Protein AF-A0A7X1WQ63-F1 (afdb_monomer_lite)

Secondary structure (DSSP, 8-state):
-----PPPPPP-BTB--GGG-TTTT----PPPPS---EEEE-TT--EEEEE-TTS-EEEEEEE-TTS-EEEEE-HHHHHTT----B-STTEEEETTTTEEEE-

Foldseek 3Di:
DDDDDDFDAFDCPPHDDLVRGRVNVDDDDDDDQLFDWDFDADPQRFGAFIAGPVRHTQKGWDADPVWDIDMDGDPVCVVSVPDDQDIGPQWGQDPVVRDIDGD

Structure (mmCIF, N/CA/C/O backbone):
data_AF-A0A7X1WQ63-F1
#
_entry.id   AF-A0A7X1WQ63-F1
#
loop_
_atom_site.group_PDB
_atom_site.id
_atom_site.type_symbol
_atom_site.label_atom_id
_atom_site.label_alt_id
_atom_site.label_comp_id
_atom_site.label_asym_id
_atom_site.label_entity_id
_atom_site.label_seq_id
_atom_site.pdbx_PDB_ins_code
_atom_site.Cartn_x
_atom_site.Cartn_y
_atom_site.Cartn_z
_atom_site.occupancy
_atom_site.B_iso_or_equiv
_atom_site.auth_seq_id
_atom_site.auth_comp_id
_atom_site.auth_asym_id
_atom_site.auth_atom_id
_atom_site.pdbx_PDB_model_num
ATOM 1 N N . ASN A 1 1 ? -15.814 -1.233 -19.449 1.00 39.34 1 ASN A N 1
ATOM 2 C CA . ASN A 1 1 ? -15.362 -1.562 -20.815 1.00 39.34 1 ASN A CA 1
ATOM 3 C C . ASN A 1 1 ? -14.102 -0.758 -21.140 1.00 39.34 1 ASN A C 1
ATOM 5 O O . ASN A 1 1 ? -14.217 0.388 -21.553 1.00 39.34 1 ASN A O 1
ATOM 9 N N . ARG A 1 2 ? -12.899 -1.284 -20.858 1.00 54.06 2 ARG A N 1
ATOM 10 C CA . ARG A 1 2 ? -11.633 -0.677 -21.318 1.00 54.06 2 ARG A CA 1
ATOM 11 C C . ARG A 1 2 ? -11.226 -1.413 -22.589 1.00 54.06 2 ARG A C 1
ATOM 13 O O . ARG A 1 2 ? -11.026 -2.619 -22.538 1.00 54.06 2 ARG A O 1
ATOM 20 N N . ASN A 1 3 ? -11.158 -0.701 -23.707 1.00 55.78 3 ASN A N 1
ATOM 21 C CA . ASN A 1 3 ? -10.678 -1.259 -24.965 1.00 55.78 3 ASN A CA 1
ATOM 22 C C . ASN A 1 3 ? -9.141 -1.321 -24.898 1.00 55.78 3 ASN A C 1
ATOM 24 O O . ASN A 1 3 ? -8.500 -0.298 -24.654 1.00 55.78 3 ASN A O 1
ATOM 28 N N . LEU A 1 4 ? -8.566 -2.518 -25.005 1.00 66.62 4 LEU A N 1
ATOM 29 C CA . LEU A 1 4 ? -7.118 -2.729 -25.041 1.00 66.62 4 LEU A CA 1
ATOM 30 C C . LEU A 1 4 ? -6.656 -2.568 -26.492 1.00 66.62 4 LEU A C 1
ATOM 32 O O . LEU A 1 4 ? -6.874 -3.452 -27.314 1.00 66.62 4 LEU A O 1
ATOM 36 N N . SER A 1 5 ? -6.031 -1.435 -26.813 1.00 72.38 5 SER A N 1
ATOM 37 C CA . SER A 1 5 ? -5.384 -1.230 -28.111 1.00 72.38 5 SER A CA 1
ATOM 38 C C . SER A 1 5 ? -4.006 -1.887 -28.095 1.00 72.38 5 SER A C 1
ATOM 40 O O . SER A 1 5 ? -3.096 -1.396 -27.423 1.00 72.38 5 SER A O 1
ATOM 42 N N . LEU A 1 6 ? -3.857 -2.997 -28.812 1.00 76.31 6 LEU A N 1
ATOM 43 C CA . LEU A 1 6 ? -2.568 -3.664 -28.969 1.00 76.31 6 LEU A CA 1
ATOM 44 C C . LEU A 1 6 ? -1.694 -2.907 -29.974 1.00 76.31 6 LEU A C 1
ATOM 46 O O . LEU A 1 6 ? -2.182 -2.398 -30.985 1.00 76.31 6 LEU A O 1
ATOM 50 N N . VAL A 1 7 ? -0.397 -2.831 -29.678 1.00 81.00 7 VAL A N 1
ATOM 51 C CA . VAL A 1 7 ? 0.612 -2.334 -30.619 1.00 81.00 7 VAL A CA 1
ATOM 52 C C . VAL A 1 7 ? 0.770 -3.363 -31.746 1.00 81.00 7 VAL A C 1
ATOM 54 O O . VAL A 1 7 ? 0.612 -4.562 -31.522 1.00 81.00 7 VAL A O 1
ATOM 57 N N . ARG A 1 8 ? 1.035 -2.897 -32.971 1.00 81.69 8 ARG A N 1
ATOM 58 C CA . ARG A 1 8 ? 1.214 -3.764 -34.144 1.00 81.69 8 ARG A CA 1
ATOM 59 C C . ARG A 1 8 ? 2.435 -4.676 -33.973 1.00 81.69 8 ARG A C 1
ATOM 61 O O . ARG A 1 8 ? 3.459 -4.236 -33.460 1.00 81.69 8 ARG A O 1
ATOM 68 N N . GLU A 1 9 ? 2.335 -5.906 -34.466 1.00 85.00 9 GLU A N 1
ATOM 69 C CA . GLU A 1 9 ? 3.456 -6.851 -34.516 1.00 85.00 9 GLU A CA 1
ATOM 70 C C . GLU A 1 9 ? 4.595 -6.367 -35.440 1.00 85.00 9 GLU A C 1
ATOM 72 O O . GLU A 1 9 ? 4.335 -5.664 -36.429 1.00 85.00 9 GLU A O 1
ATOM 77 N N . PRO A 1 10 ? 5.858 -6.731 -35.142 1.00 85.88 10 PRO A N 1
ATOM 78 C CA . PRO A 1 10 ? 7.000 -6.385 -35.980 1.00 85.88 10 PRO A CA 1
ATOM 79 C C . PRO A 1 10 ? 6.960 -7.105 -37.337 1.00 85.88 10 PRO A C 1
ATOM 81 O O . PRO A 1 10 ? 6.423 -8.202 -37.484 1.00 85.88 10 PRO A O 1
ATOM 84 N N . SER A 1 11 ? 7.555 -6.490 -38.362 1.00 84.19 11 SER A N 1
ATOM 85 C CA . SER A 1 11 ? 7.689 -7.110 -39.686 1.00 84.19 11 SER A CA 1
ATOM 86 C C . SER A 1 11 ? 8.837 -8.121 -39.718 1.00 84.19 11 SER A C 1
ATOM 88 O O . SER A 1 11 ? 9.938 -7.796 -39.272 1.00 84.19 11 SER A O 1
ATOM 90 N N . HIS A 1 12 ? 8.624 -9.277 -40.352 1.00 82.38 12 HIS A N 1
ATOM 91 C CA . HIS A 1 12 ? 9.643 -10.328 -40.502 1.00 82.38 12 HIS A CA 1
ATOM 92 C C . HIS A 1 12 ? 10.131 -10.545 -41.945 1.00 82.38 12 HIS A C 1
ATOM 94 O O . HIS A 1 12 ? 10.973 -11.408 -42.177 1.00 82.38 12 HIS A O 1
ATOM 100 N N . GLU A 1 13 ? 9.646 -9.761 -42.912 1.00 81.00 13 GLU A N 1
ATOM 101 C CA . GLU A 1 13 ? 9.894 -9.980 -44.348 1.00 81.00 13 GLU A CA 1
ATOM 102 C C . GLU A 1 13 ? 11.377 -9.914 -44.754 1.00 81.00 13 GLU A C 1
ATOM 104 O O . GLU A 1 13 ? 11.768 -10.581 -45.704 1.00 81.00 13 GLU A O 1
ATOM 109 N N . ASN A 1 14 ? 12.216 -9.173 -44.019 1.00 83.56 14 ASN A N 1
ATOM 110 C CA . ASN A 1 14 ? 13.657 -9.038 -44.283 1.00 83.56 14 ASN A CA 1
ATOM 111 C C . ASN A 1 14 ? 14.517 -9.342 -43.042 1.00 83.56 14 ASN A C 1
ATOM 113 O O . ASN A 1 14 ? 15.586 -8.765 -42.861 1.00 83.56 14 ASN A O 1
ATOM 117 N N . GLY A 1 15 ? 14.038 -10.236 -42.173 1.00 83.81 15 GLY A N 1
ATOM 118 C CA . GLY A 1 15 ? 14.645 -10.481 -40.866 1.00 83.81 15 GLY A CA 1
ATOM 119 C C . GLY A 1 15 ? 14.208 -9.462 -39.809 1.00 83.81 15 GLY A C 1
ATOM 120 O O . GLY A 1 15 ? 13.661 -8.399 -40.111 1.00 83.81 15 GLY A O 1
ATOM 121 N N . TYR A 1 16 ? 14.398 -9.824 -38.540 1.00 86.69 16 TYR A N 1
ATOM 122 C CA . TYR A 1 16 ? 14.031 -8.973 -37.411 1.00 86.69 16 TYR A CA 1
ATOM 123 C C . TYR A 1 16 ? 15.021 -7.812 -37.258 1.00 86.69 16 TYR A C 1
ATOM 125 O O . TYR A 1 16 ? 16.231 -8.022 -37.190 1.00 86.69 16 TYR A O 1
ATOM 133 N N . HIS A 1 17 ? 14.490 -6.596 -37.131 1.00 87.69 17 HIS A N 1
ATOM 134 C CA . HIS A 1 17 ? 15.255 -5.393 -36.821 1.00 87.69 17 HIS A CA 1
ATOM 135 C C . HIS A 1 17 ? 14.606 -4.664 -35.644 1.00 87.69 17 HIS A C 1
ATOM 137 O O . HIS A 1 17 ? 13.500 -4.143 -35.779 1.00 87.69 17 HIS A O 1
ATOM 143 N N . ILE A 1 18 ? 15.312 -4.597 -34.511 1.00 87.88 18 ILE A N 1
ATOM 144 C CA . ILE A 1 18 ? 14.832 -3.952 -33.276 1.00 87.88 18 ILE A CA 1
ATOM 145 C C . ILE A 1 18 ? 14.460 -2.480 -33.495 1.00 87.88 18 ILE A C 1
ATOM 147 O O . ILE A 1 18 ? 13.440 -2.016 -32.997 1.00 87.88 18 ILE A O 1
ATOM 151 N N . ASP A 1 19 ? 15.213 -1.785 -34.350 1.00 87.75 19 ASP A N 1
ATOM 152 C CA . ASP A 1 19 ? 14.971 -0.386 -34.710 1.00 87.75 19 ASP A CA 1
ATOM 153 C C . ASP A 1 19 ? 13.706 -0.181 -35.542 1.00 87.75 19 ASP A C 1
ATOM 155 O O . ASP A 1 19 ? 13.421 0.948 -35.915 1.00 87.75 19 ASP A O 1
ATOM 159 N N . ARG A 1 20 ? 12.974 -1.240 -35.902 1.00 85.00 20 ARG A N 1
ATOM 160 C CA . ARG A 1 20 ? 11.684 -1.189 -36.611 1.00 85.00 20 ARG A CA 1
ATOM 161 C C . ARG A 1 20 ? 10.561 -1.850 -35.824 1.00 85.00 20 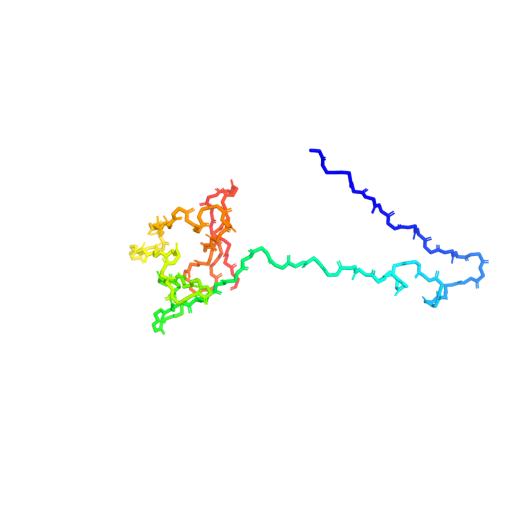ARG A C 1
ATOM 163 O O . ARG A 1 20 ? 9.438 -1.904 -36.320 1.00 85.00 20 ARG A O 1
ATOM 170 N N . ASP A 1 21 ? 10.858 -2.376 -34.641 1.00 88.56 21 ASP A N 1
ATOM 171 C CA . ASP A 1 21 ? 9.862 -3.025 -33.810 1.00 88.56 21 ASP A CA 1
ATOM 172 C C . ASP A 1 21 ? 8.968 -1.955 -33.158 1.00 88.56 21 ASP A C 1
ATOM 174 O O . ASP A 1 21 ? 9.455 -1.121 -32.385 1.00 88.56 21 ASP A O 1
ATOM 178 N N . PRO A 1 22 ? 7.656 -1.959 -33.449 1.00 87.31 22 PRO A N 1
ATOM 179 C CA . PRO A 1 22 ? 6.734 -0.977 -32.902 1.00 87.31 22 PRO A CA 1
ATOM 180 C C . PRO A 1 22 ? 6.645 -0.999 -31.370 1.00 87.31 22 PRO A C 1
ATOM 182 O O . PRO A 1 22 ? 6.330 0.033 -30.782 1.00 87.31 22 PRO A O 1
ATOM 185 N N . LEU A 1 23 ? 6.925 -2.134 -30.717 1.00 85.75 23 LEU A N 1
ATOM 186 C CA . LEU A 1 23 ? 6.978 -2.239 -29.259 1.00 85.75 23 LEU A CA 1
ATOM 187 C C . LEU A 1 23 ? 8.208 -1.518 -28.698 1.00 85.75 23 LEU A C 1
ATOM 189 O O . LEU A 1 23 ? 8.085 -0.773 -27.730 1.00 85.75 23 LEU A O 1
ATOM 193 N N . TRP A 1 24 ? 9.378 -1.698 -29.315 1.00 85.50 24 TRP A N 1
ATOM 194 C CA . TRP A 1 24 ? 10.623 -1.053 -28.875 1.00 85.50 24 TRP A CA 1
ATOM 195 C C . TRP A 1 24 ? 10.651 0.447 -29.170 1.00 85.50 24 TRP A C 1
ATOM 197 O O . TRP A 1 24 ? 11.235 1.218 -28.413 1.00 85.50 24 TRP A O 1
ATOM 207 N N . GLN A 1 25 ? 9.981 0.878 -30.238 1.00 84.06 25 GLN A N 1
ATOM 208 C CA . GLN A 1 25 ? 9.798 2.296 -30.545 1.00 84.06 25 GLN A CA 1
ATOM 209 C C . GLN A 1 25 ? 8.669 2.954 -29.739 1.00 84.06 25 GLN A C 1
ATOM 211 O O . GLN A 1 25 ? 8.514 4.178 -29.780 1.00 84.06 25 GLN A O 1
ATOM 216 N N . HIS A 1 26 ? 7.850 2.175 -29.029 1.00 81.31 26 HIS A N 1
ATOM 217 C CA . HIS A 1 26 ? 6.714 2.714 -28.302 1.00 81.31 26 HIS A CA 1
ATOM 218 C C . HIS A 1 26 ? 7.176 3.546 -27.099 1.00 81.31 26 HIS A C 1
ATOM 220 O O . HIS A 1 26 ? 7.565 3.024 -26.056 1.00 81.31 26 HIS A O 1
ATOM 226 N N . GLN A 1 27 ? 7.056 4.867 -27.212 1.00 78.19 27 GLN A N 1
ATOM 227 C CA . GLN A 1 27 ? 7.181 5.761 -26.068 1.00 78.19 27 GLN A CA 1
ATOM 228 C C . GLN A 1 27 ? 5.850 5.813 -25.319 1.00 78.19 27 GLN A C 1
ATOM 230 O O . GLN A 1 27 ? 4.921 6.532 -25.694 1.00 78.19 27 GLN A O 1
ATOM 235 N N . SER A 1 28 ? 5.744 5.035 -24.245 1.00 76.94 28 SER A N 1
ATOM 236 C CA . SER A 1 28 ? 4.613 5.143 -23.328 1.00 76.94 28 SER A CA 1
ATOM 237 C C . SER A 1 28 ? 4.608 6.514 -22.654 1.00 76.94 28 SER A C 1
ATOM 239 O O . SER A 1 28 ? 5.556 6.886 -21.965 1.00 76.94 28 SER A O 1
ATOM 241 N N . LEU A 1 29 ? 3.508 7.255 -22.799 1.00 82.75 29 LEU A N 1
ATOM 242 C CA . LEU A 1 29 ? 3.272 8.452 -21.997 1.00 82.75 29 LEU A CA 1
ATOM 243 C C . LEU A 1 29 ? 3.003 8.022 -20.553 1.00 82.75 29 LEU A C 1
ATOM 245 O O . LEU A 1 29 ? 2.007 7.347 -20.272 1.00 82.75 29 LEU A O 1
ATOM 249 N N . ALA A 1 30 ? 3.895 8.408 -19.641 1.00 84.06 30 ALA A N 1
ATOM 250 C CA . ALA A 1 30 ? 3.710 8.160 -18.221 1.00 84.06 30 ALA A CA 1
ATOM 251 C C . ALA A 1 30 ? 2.406 8.820 -17.755 1.00 84.06 30 ALA A C 1
ATOM 253 O O . ALA A 1 30 ? 2.201 10.024 -17.914 1.00 84.06 30 ALA A O 1
ATOM 254 N N . LYS A 1 31 ? 1.507 8.020 -17.180 1.00 86.50 31 LYS A N 1
ATOM 255 C CA . LYS A 1 31 ? 0.318 8.554 -16.516 1.00 86.50 31 LYS A CA 1
ATOM 256 C C . LYS A 1 31 ? 0.740 9.068 -15.140 1.00 86.50 31 LYS A C 1
ATOM 258 O O . LYS A 1 31 ? 1.492 8.367 -14.462 1.00 86.50 31 LYS A O 1
ATOM 263 N N . PRO A 1 32 ? 0.274 10.252 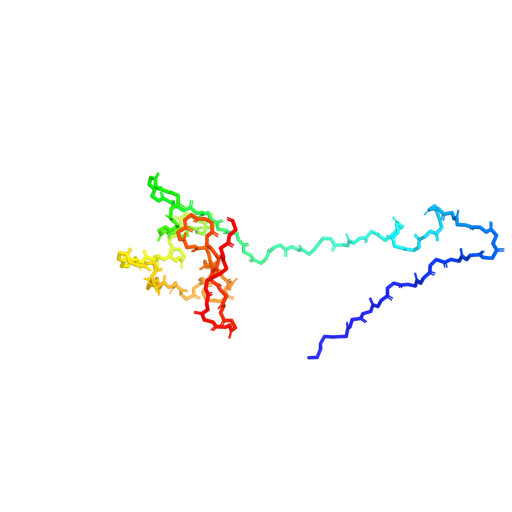-14.713 1.00 87.19 32 PRO A N 1
ATOM 264 C CA . PRO A 1 32 ? 0.560 10.728 -13.370 1.00 87.19 32 PRO A CA 1
ATOM 265 C C . PRO A 1 32 ? -0.044 9.770 -12.339 1.00 87.19 32 PRO A C 1
ATOM 267 O O . PRO A 1 32 ? -1.104 9.181 -12.567 1.00 87.19 32 PRO A O 1
ATOM 270 N N . PHE A 1 33 ? 0.626 9.628 -11.198 1.00 85.62 33 PHE A N 1
ATOM 271 C CA . PHE A 1 33 ? 0.057 8.922 -10.057 1.00 85.62 33 PHE A CA 1
ATOM 272 C C . PHE A 1 33 ? -1.115 9.725 -9.491 1.00 85.62 33 PHE A C 1
ATOM 274 O O . PHE A 1 33 ? -1.014 10.937 -9.313 1.00 85.62 33 PHE A O 1
ATOM 281 N N . ASN A 1 34 ? -2.219 9.045 -9.187 1.00 86.44 34 ASN A N 1
ATOM 282 C CA . ASN A 1 34 ? -3.385 9.674 -8.568 1.00 86.44 34 ASN A CA 1
ATOM 283 C C . ASN A 1 34 ? -3.141 10.051 -7.100 1.00 86.44 34 ASN A C 1
ATOM 285 O O . ASN A 1 34 ? -3.745 11.003 -6.624 1.00 86.44 34 ASN A O 1
ATOM 289 N N . ALA A 1 35 ? -2.282 9.301 -6.404 1.00 90.56 35 ALA A N 1
ATOM 290 C CA . ALA A 1 35 ? -1.942 9.505 -5.001 1.00 90.56 35 ALA A CA 1
ATOM 291 C C . ALA A 1 35 ? -0.577 8.885 -4.676 1.00 90.56 35 ALA A C 1
ATOM 293 O O . ALA A 1 35 ? -0.100 7.997 -5.388 1.00 90.56 35 ALA A O 1
ATOM 294 N N . MET A 1 36 ? 0.036 9.343 -3.585 1.00 92.88 36 MET A N 1
ATOM 295 C CA . MET A 1 36 ? 1.275 8.793 -3.032 1.00 92.88 36 MET A CA 1
ATOM 296 C C . MET A 1 36 ? 1.132 8.684 -1.517 1.00 92.88 36 MET A C 1
ATOM 298 O O . MET A 1 36 ? 0.579 9.588 -0.892 1.00 92.88 36 MET A O 1
ATOM 302 N N . ALA A 1 37 ? 1.621 7.583 -0.951 1.00 96.44 37 ALA A N 1
ATOM 303 C CA . ALA A 1 37 ? 1.580 7.330 0.480 1.00 96.44 37 ALA A CA 1
ATOM 304 C C . ALA A 1 37 ? 2.865 6.639 0.954 1.00 96.44 37 ALA A C 1
ATOM 306 O O . ALA A 1 37 ? 3.535 5.966 0.165 1.00 96.44 37 ALA A O 1
ATOM 307 N N . TRP A 1 38 ? 3.179 6.779 2.241 1.00 97.69 38 TRP A N 1
ATOM 308 C CA . TRP A 1 38 ? 4.358 6.188 2.875 1.00 97.69 38 TRP A CA 1
ATOM 309 C C . TRP A 1 38 ? 3.948 5.174 3.931 1.00 97.69 38 TRP A C 1
ATOM 311 O O . TRP A 1 38 ? 3.065 5.434 4.746 1.00 97.69 38 TRP A O 1
ATOM 321 N N . TYR A 1 39 ? 4.628 4.033 3.924 1.00 96.88 39 TYR A N 1
ATOM 322 C CA . TYR A 1 39 ? 4.448 2.984 4.916 1.00 96.88 39 TYR A CA 1
ATOM 323 C C . TYR A 1 39 ? 5.132 3.340 6.228 1.00 96.88 39 TYR A C 1
ATOM 325 O O . TYR A 1 39 ? 6.327 3.630 6.245 1.00 96.88 39 TYR A O 1
ATOM 333 N N . GLN A 1 40 ? 4.377 3.242 7.318 1.00 97.44 40 GLN A N 1
ATOM 334 C CA . GLN A 1 40 ? 4.909 3.241 8.673 1.00 97.44 40 GLN A CA 1
ATOM 335 C C . GLN A 1 40 ? 4.785 1.823 9.216 1.00 97.44 40 GLN A C 1
ATOM 337 O O . GLN A 1 40 ? 3.678 1.319 9.433 1.00 97.44 40 GLN A O 1
ATOM 342 N N . CYS A 1 41 ? 5.925 1.158 9.371 1.00 95.62 41 CYS A N 1
ATOM 343 C CA . CYS A 1 41 ? 5.987 -0.235 9.790 1.00 95.62 41 CYS A CA 1
ATOM 344 C C . CYS A 1 41 ? 6.459 -0.370 11.238 1.00 95.62 41 CYS A C 1
ATOM 346 O O . CYS A 1 41 ? 7.193 0.476 11.750 1.00 95.62 41 CYS A O 1
ATOM 348 N N . ASP A 1 42 ? 6.069 -1.467 11.882 1.00 92.62 42 ASP A N 1
ATOM 349 C CA . ASP A 1 42 ? 6.680 -1.886 13.141 1.00 92.62 42 ASP A CA 1
ATOM 350 C C . ASP A 1 42 ? 8.098 -2.467 12.935 1.00 92.62 42 ASP A C 1
ATOM 352 O O . ASP A 1 42 ? 8.626 -2.535 11.822 1.00 92.62 42 ASP A O 1
ATOM 356 N N . HIS A 1 43 ? 8.723 -2.917 14.026 1.00 91.88 43 HIS A N 1
ATOM 357 C CA . HIS A 1 43 ? 10.073 -3.493 14.015 1.00 91.88 43 HIS A CA 1
ATOM 358 C C . HIS A 1 43 ? 10.205 -4.810 13.224 1.00 91.88 43 HIS A C 1
ATOM 360 O O . HIS A 1 43 ? 11.326 -5.220 12.930 1.00 91.88 43 HIS A O 1
ATOM 366 N N . LEU A 1 44 ? 9.095 -5.473 12.880 1.00 90.12 44 LEU A N 1
ATOM 367 C CA . LEU A 1 44 ? 9.061 -6.683 12.049 1.00 90.12 44 LEU A CA 1
ATOM 368 C C . LEU A 1 44 ? 8.794 -6.359 10.571 1.00 90.12 44 LEU A C 1
ATOM 370 O O . LEU A 1 44 ? 8.767 -7.261 9.732 1.00 90.12 44 LEU A O 1
ATOM 374 N N . GLY A 1 45 ? 8.599 -5.079 10.242 1.00 91.25 45 GLY A N 1
ATOM 375 C CA . GLY A 1 45 ? 8.241 -4.628 8.905 1.00 91.25 45 GLY A CA 1
ATOM 376 C C . GLY A 1 45 ? 6.744 -4.720 8.605 1.00 91.25 45 GLY A C 1
ATOM 377 O O . GLY A 1 45 ? 6.366 -4.513 7.452 1.00 91.25 45 GLY A O 1
ATOM 378 N N . THR A 1 46 ? 5.891 -4.991 9.601 1.00 93.19 46 THR A N 1
ATOM 379 C CA . THR A 1 46 ? 4.434 -5.056 9.421 1.00 93.19 46 THR A CA 1
ATOM 380 C C . THR A 1 46 ? 3.876 -3.646 9.216 1.00 93.19 46 THR A C 1
ATOM 382 O O . THR A 1 46 ? 4.068 -2.795 10.088 1.00 93.19 46 THR A O 1
ATOM 385 N N . PRO A 1 47 ? 3.161 -3.370 8.113 1.00 95.88 47 PRO A N 1
ATOM 386 C CA . PRO A 1 47 ? 2.524 -2.078 7.869 1.00 95.88 47 PRO A CA 1
ATOM 387 C C . PRO A 1 47 ? 1.469 -1.720 8.918 1.00 95.88 47 PRO A C 1
ATOM 389 O O . PRO A 1 47 ? 0.385 -2.302 8.924 1.00 95.88 47 PRO A O 1
ATOM 392 N N . MET A 1 48 ? 1.737 -0.732 9.766 1.00 96.44 48 MET A N 1
ATOM 393 C CA . MET A 1 48 ? 0.784 -0.263 10.777 1.00 96.44 48 MET A CA 1
ATOM 394 C C . MET A 1 48 ? -0.045 0.909 10.262 1.00 96.44 48 MET A C 1
ATOM 396 O O . MET A 1 48 ? -1.251 0.964 10.503 1.00 96.44 48 MET A O 1
ATOM 400 N N . GLU A 1 49 ? 0.575 1.823 9.515 1.00 97.88 49 GLU A N 1
ATOM 401 C CA . GLU A 1 49 ? -0.089 3.011 8.980 1.00 97.88 49 GLU A CA 1
ATOM 402 C C . GLU A 1 49 ? 0.401 3.359 7.570 1.00 97.88 49 GLU A C 1
ATOM 404 O O . GLU A 1 49 ? 1.500 2.987 7.149 1.00 97.88 49 GLU A O 1
ATOM 409 N N . LEU A 1 50 ? -0.438 4.102 6.850 1.00 98.00 50 LEU A N 1
ATOM 410 C CA . LEU A 1 50 ? -0.087 4.823 5.634 1.00 98.00 50 LEU A CA 1
ATOM 411 C C . LEU A 1 50 ? -0.305 6.312 5.868 1.00 98.00 50 LEU A C 1
ATOM 413 O O . LEU A 1 50 ? -1.415 6.704 6.235 1.00 98.00 50 LEU A O 1
ATOM 417 N N . THR A 1 51 ? 0.706 7.129 5.593 1.00 98.12 51 THR A N 1
ATOM 418 C CA . THR A 1 51 ? 0.577 8.591 5.583 1.00 98.12 51 THR A CA 1
ATOM 419 C C . THR A 1 51 ? 0.457 9.124 4.160 1.00 98.12 51 THR A C 1
ATOM 421 O O . THR A 1 51 ? 1.073 8.573 3.249 1.00 98.12 51 THR A O 1
ATOM 424 N N . ASP A 1 52 ? -0.359 10.157 3.947 1.00 95.94 52 ASP A N 1
ATOM 425 C CA . ASP A 1 52 ? -0.507 10.830 2.652 1.00 95.94 52 ASP A CA 1
ATOM 426 C C . ASP A 1 52 ? 0.594 11.881 2.405 1.00 95.94 52 ASP A C 1
ATOM 428 O O . ASP A 1 52 ? 1.509 12.067 3.208 1.00 95.94 52 ASP A O 1
ATOM 432 N N . GLN A 1 53 ? 0.511 12.593 1.276 1.00 93.75 53 GLN A N 1
ATOM 433 C CA . GLN A 1 53 ? 1.485 13.622 0.866 1.00 93.75 53 GLN A CA 1
ATOM 434 C C . GLN A 1 53 ? 1.587 14.815 1.819 1.00 93.75 53 GLN A C 1
ATOM 436 O O . GLN A 1 53 ? 2.533 15.595 1.722 1.00 93.75 53 GLN A O 1
ATOM 441 N N . ARG A 1 54 ? 0.624 14.975 2.726 1.00 94.31 54 ARG A N 1
ATOM 442 C CA . ARG A 1 54 ? 0.610 16.025 3.745 1.00 94.31 54 ARG A CA 1
ATOM 443 C C . ARG A 1 54 ? 1.147 15.522 5.085 1.00 94.31 54 ARG A C 1
ATOM 445 O O . ARG A 1 54 ? 1.251 16.316 6.012 1.00 94.31 54 ARG A O 1
ATOM 452 N N . GLY A 1 55 ? 1.505 14.240 5.175 1.00 95.38 55 GLY A N 1
ATOM 453 C CA . GLY A 1 55 ? 1.937 13.585 6.406 1.00 95.38 55 GLY A CA 1
ATOM 454 C C . GLY A 1 55 ? 0.781 13.115 7.289 1.00 95.38 55 GLY A C 1
ATOM 455 O O . GLY A 1 55 ? 1.029 12.671 8.406 1.00 95.38 55 GLY A O 1
ATOM 456 N N . GLU A 1 56 ? -0.464 13.182 6.811 1.00 96.94 56 GLU A N 1
ATOM 457 C CA . GLU A 1 56 ? -1.644 12.790 7.585 1.00 96.94 56 GLU A CA 1
ATOM 458 C C . GLU A 1 56 ? -1.918 11.292 7.448 1.00 96.94 56 GLU A C 1
ATOM 460 O O . GLU A 1 56 ? -1.670 10.698 6.397 1.00 96.94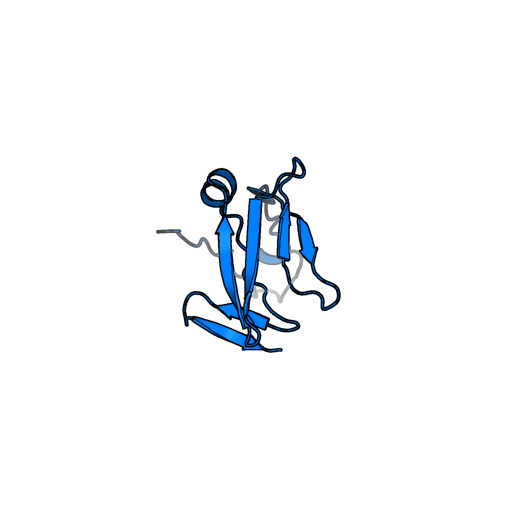 56 GLU A O 1
ATOM 465 N N . ILE A 1 57 ? -2.479 10.664 8.485 1.00 97.88 57 ILE A N 1
ATOM 466 C CA . ILE A 1 57 ? -2.837 9.239 8.436 1.00 97.88 57 ILE A CA 1
ATOM 467 C C . ILE A 1 57 ? -3.969 9.030 7.420 1.00 97.88 57 ILE A C 1
ATOM 469 O O . ILE A 1 57 ? -5.115 9.427 7.636 1.00 97.88 57 ILE A O 1
ATOM 473 N N . ALA A 1 58 ? -3.658 8.342 6.325 1.00 97.62 58 ALA A N 1
ATOM 474 C CA . ALA A 1 58 ? -4.601 7.925 5.293 1.00 97.62 58 ALA A CA 1
ATOM 475 C C . ALA A 1 58 ? -5.261 6.580 5.639 1.00 97.62 58 ALA A C 1
ATOM 477 O O . ALA A 1 58 ? -6.451 6.363 5.388 1.00 97.62 58 ALA A O 1
ATOM 478 N N . CYS A 1 59 ? -4.488 5.667 6.228 1.00 97.50 59 CYS A N 1
ATOM 479 C CA . CYS A 1 59 ? -4.946 4.352 6.657 1.00 97.50 59 CYS A CA 1
ATOM 480 C C . CYS A 1 59 ? -4.207 3.921 7.924 1.00 97.50 59 CYS A C 1
ATOM 482 O O . CYS A 1 59 ? -3.008 4.154 8.035 1.00 97.50 59 CYS A O 1
ATOM 484 N N . SER A 1 60 ? -4.888 3.226 8.828 1.00 97.38 60 SER A N 1
ATOM 485 C CA . SER A 1 60 ? -4.263 2.497 9.933 1.00 97.38 60 SER A CA 1
ATOM 486 C C . SER A 1 60 ? -4.767 1.061 9.986 1.00 97.38 60 SER A C 1
ATOM 488 O O . SER A 1 60 ? -5.887 0.768 9.560 1.00 97.38 60 SER A O 1
ATOM 490 N N . ALA A 1 61 ? -3.930 0.154 10.474 1.00 95.69 61 ALA A N 1
ATOM 491 C CA . ALA A 1 61 ? -4.221 -1.264 10.573 1.00 95.69 61 ALA A CA 1
ATOM 492 C C . ALA A 1 61 ? -3.904 -1.784 11.977 1.00 95.69 61 ALA A C 1
ATOM 494 O O . ALA A 1 61 ? -2.904 -1.427 12.593 1.00 95.69 61 ALA A O 1
ATOM 495 N N . THR A 1 62 ? -4.764 -2.669 12.472 1.00 93.94 62 THR A N 1
ATOM 496 C CA . THR A 1 62 ? -4.481 -3.486 13.657 1.00 93.94 62 THR A CA 1
ATOM 497 C C . THR A 1 62 ? -4.510 -4.952 13.264 1.00 93.94 62 THR A C 1
ATOM 499 O O . THR A 1 62 ? -5.383 -5.377 12.506 1.00 93.94 62 THR A O 1
ATOM 502 N N . TYR A 1 63 ? -3.559 -5.724 13.777 1.00 92.56 63 TYR A N 1
ATOM 503 C CA . TYR A 1 63 ? -3.405 -7.142 13.468 1.00 92.56 63 TYR A CA 1
ATOM 504 C C . TYR A 1 63 ? -3.608 -7.937 14.750 1.00 92.56 63 TYR A C 1
ATOM 506 O O . TYR A 1 63 ? -3.041 -7.596 15.788 1.00 92.56 63 TYR A O 1
ATOM 514 N N . GLN A 1 64 ? -4.412 -8.997 14.702 1.00 90.56 64 GLN A N 1
ATOM 515 C CA . GLN A 1 64 ? -4.356 -10.009 15.764 1.00 90.56 64 GLN A CA 1
ATOM 516 C C . GLN A 1 64 ? -3.171 -10.960 15.493 1.00 90.56 64 GLN A C 1
ATOM 518 O O . GLN A 1 64 ? -2.550 -10.917 14.428 1.00 90.56 64 GLN A O 1
ATOM 523 N N . ALA A 1 65 ? -2.838 -11.820 16.458 1.00 86.75 65 ALA A N 1
ATOM 524 C CA . ALA A 1 65 ? -1.593 -12.603 16.449 1.00 86.75 65 ALA A CA 1
ATOM 525 C C . ALA A 1 65 ? -1.388 -13.505 15.207 1.00 86.75 65 ALA A C 1
ATOM 527 O O . ALA A 1 65 ? -0.261 -13.788 14.825 1.00 86.75 65 ALA A O 1
ATOM 528 N N . TRP A 1 66 ? -2.470 -13.943 14.564 1.00 84.56 66 TRP A N 1
ATOM 529 C CA . TRP A 1 66 ? -2.499 -14.813 13.377 1.00 84.56 66 TRP A CA 1
ATOM 530 C C . TRP A 1 66 ? -2.586 -14.108 11.987 1.00 84.56 66 TRP A C 1
ATOM 532 O O . TRP A 1 66 ? -2.938 -14.751 11.006 1.00 84.56 66 TRP A O 1
ATOM 542 N N . GLY A 1 67 ? -2.304 -12.800 11.871 1.00 84.25 67 GLY A N 1
ATOM 543 C CA . GLY A 1 67 ? -2.247 -12.046 10.603 1.00 84.25 67 GLY A CA 1
ATOM 544 C C . GLY A 1 67 ? -3.508 -11.370 10.032 1.00 84.25 67 GLY A C 1
ATOM 545 O O . GLY A 1 67 ? -3.358 -10.549 9.126 1.00 84.25 67 GLY A O 1
ATOM 546 N N . LEU A 1 68 ? -4.730 -11.614 10.519 1.00 89.06 68 LEU A N 1
ATOM 547 C CA . LEU A 1 68 ? -5.922 -10.899 10.018 1.00 89.06 68 LEU A CA 1
ATOM 548 C C . LEU A 1 68 ? -5.925 -9.402 10.422 1.00 89.06 68 LEU A C 1
ATOM 550 O O . LEU A 1 68 ? -5.896 -9.010 11.592 1.00 89.06 68 LEU A O 1
ATOM 554 N N . ALA A 1 69 ? -5.974 -8.548 9.404 1.00 92.62 69 ALA A N 1
ATOM 555 C CA . ALA A 1 69 ? -5.914 -7.102 9.545 1.00 92.62 69 ALA A CA 1
ATOM 556 C C . ALA A 1 69 ? -7.314 -6.488 9.686 1.00 92.62 69 ALA A C 1
ATOM 558 O O . ALA A 1 69 ? -8.232 -6.816 8.934 1.00 92.62 69 ALA A O 1
ATOM 559 N N . LYS A 1 70 ? -7.460 -5.534 10.607 1.00 93.81 70 LYS A N 1
ATOM 560 C CA . LYS A 1 70 ? -8.576 -4.583 10.636 1.00 93.81 70 LYS A CA 1
ATOM 561 C C . LYS A 1 70 ? -8.053 -3.219 10.215 1.00 93.81 70 LYS A C 1
ATOM 563 O O . LYS A 1 70 ? -7.305 -2.594 10.965 1.00 93.81 70 LYS A O 1
ATOM 568 N N . GLU A 1 71 ? -8.452 -2.786 9.025 1.00 94.50 71 GLU A N 1
ATOM 569 C CA . GLU A 1 71 ? -8.039 -1.514 8.433 1.00 94.50 71 GLU A CA 1
ATOM 570 C C . GLU A 1 71 ? -9.099 -0.428 8.643 1.00 94.50 71 GLU A C 1
ATOM 572 O O . GLU A 1 71 ? -10.299 -0.661 8.484 1.00 94.50 71 GLU A O 1
ATOM 577 N N . LYS A 1 72 ? -8.646 0.788 8.946 1.00 96.56 72 LYS A N 1
ATOM 578 C CA . LYS A 1 72 ? -9.459 2.003 8.948 1.00 96.56 72 LYS A CA 1
ATOM 579 C C . LYS A 1 72 ? -8.856 2.988 7.956 1.00 96.56 72 LYS A C 1
ATOM 581 O O . LYS A 1 72 ? -7.705 3.380 8.102 1.00 96.56 72 LYS A O 1
ATOM 586 N N . ARG A 1 73 ? -9.649 3.409 6.971 1.00 97.06 73 ARG A N 1
ATOM 587 C CA . ARG A 1 73 ? -9.255 4.383 5.942 1.00 97.06 73 ARG A CA 1
ATOM 588 C C . ARG A 1 73 ? -10.041 5.674 6.114 1.00 97.06 73 ARG A C 1
ATOM 590 O O . ARG A 1 73 ? -11.213 5.631 6.482 1.00 97.06 73 ARG A O 1
ATOM 597 N N . THR A 1 74 ? -9.402 6.804 5.842 1.00 97.44 74 THR A N 1
ATOM 598 C CA . THR A 1 74 ? -10.083 8.102 5.776 1.00 97.44 74 THR A CA 1
ATOM 599 C C . THR A 1 74 ? -10.889 8.233 4.484 1.00 97.44 74 THR A C 1
ATOM 601 O O . THR A 1 74 ? -10.632 7.542 3.495 1.00 97.44 74 THR A O 1
ATOM 604 N N . ASP A 1 75 ? -11.847 9.162 4.449 1.00 96.75 75 ASP A N 1
ATOM 605 C CA . ASP A 1 75 ? -12.638 9.410 3.238 1.00 96.75 75 ASP A CA 1
ATOM 606 C C . ASP A 1 75 ? -11.770 9.876 2.061 1.00 96.75 75 ASP A C 1
ATOM 608 O O . ASP A 1 75 ? -12.051 9.531 0.912 1.00 96.75 75 ASP A O 1
ATOM 612 N N . SER A 1 76 ? -10.701 10.642 2.325 1.00 93.75 76 SER A N 1
ATOM 613 C CA . SER A 1 76 ? -9.724 11.020 1.295 1.00 93.75 76 SER A CA 1
ATOM 614 C C . SER A 1 76 ? -9.003 9.792 0.751 1.00 93.75 76 SER A C 1
ATOM 616 O O . SER A 1 76 ? -8.992 9.591 -0.462 1.00 93.75 76 SER A O 1
ATOM 618 N N . ALA A 1 77 ? -8.513 8.912 1.628 1.00 95.31 77 ALA A N 1
ATOM 619 C CA . ALA A 1 77 ? -7.859 7.672 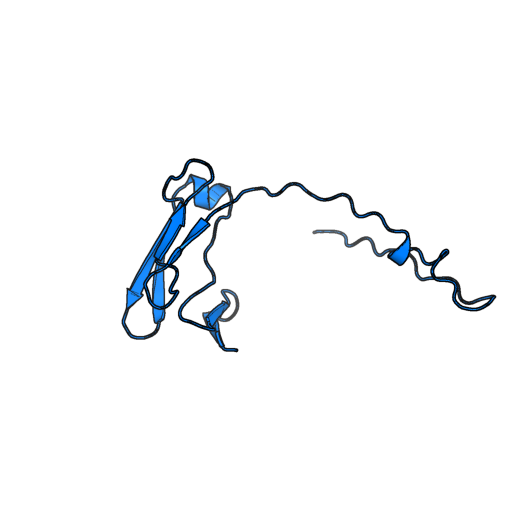1.230 1.00 95.31 77 ALA A CA 1
ATOM 620 C C . ALA A 1 77 ? -8.784 6.752 0.422 1.00 95.31 77 ALA A C 1
ATOM 622 O O . ALA A 1 77 ? -8.326 6.072 -0.498 1.00 95.31 77 ALA A O 1
ATOM 623 N N . ILE A 1 78 ? -10.085 6.722 0.735 1.00 95.12 78 ILE A N 1
ATOM 624 C CA . ILE A 1 78 ? -11.090 5.985 -0.040 1.00 95.12 78 ILE A CA 1
ATOM 625 C C . ILE A 1 78 ? -11.238 6.584 -1.441 1.00 95.12 78 ILE A C 1
ATOM 627 O O . ILE A 1 78 ? -11.132 5.834 -2.415 1.00 95.12 78 ILE A O 1
ATOM 631 N N . ARG A 1 79 ? -11.423 7.908 -1.555 1.00 94.12 79 ARG A N 1
ATOM 632 C CA . ARG A 1 79 ? -11.557 8.608 -2.848 1.00 94.12 79 ARG A CA 1
ATOM 633 C C . ARG A 1 79 ? -10.325 8.451 -3.737 1.00 94.12 79 ARG A C 1
ATOM 635 O O . ARG A 1 79 ? -10.465 8.260 -4.940 1.00 94.12 79 ARG A O 1
ATOM 642 N N . GLU A 1 80 ? -9.139 8.489 -3.143 1.00 92.94 80 GLU A N 1
ATOM 643 C CA . GLU A 1 80 ? -7.854 8.346 -3.838 1.00 92.94 80 GLU A CA 1
ATOM 644 C C . GLU A 1 80 ? -7.428 6.886 -4.046 1.00 92.94 80 GLU A C 1
ATOM 646 O O . GLU A 1 80 ? -6.397 6.605 -4.653 1.00 92.94 80 GLU A O 1
ATOM 651 N N . ASN A 1 81 ? -8.235 5.936 -3.568 1.00 92.38 81 ASN A N 1
ATOM 652 C CA . ASN A 1 81 ? -7.963 4.505 -3.631 1.00 92.38 81 ASN A CA 1
ATOM 653 C C . ASN A 1 81 ? -6.617 4.085 -2.992 1.00 92.38 81 ASN A C 1
ATOM 655 O O . ASN A 1 81 ? -6.016 3.093 -3.403 1.00 92.38 81 ASN A O 1
ATOM 659 N N . ILE A 1 82 ? -6.175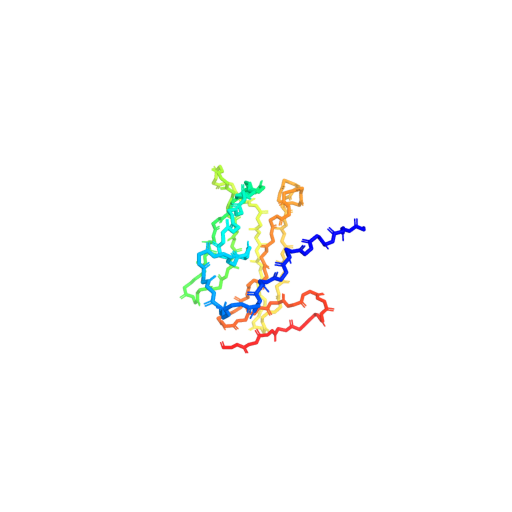 4.788 -1.945 1.00 93.88 82 ILE A N 1
ATOM 660 C CA . ILE A 1 82 ? -5.013 4.408 -1.127 1.00 93.88 82 ILE A CA 1
ATOM 661 C C . ILE A 1 82 ? -5.373 3.171 -0.300 1.00 93.88 82 ILE A C 1
ATOM 663 O O . ILE A 1 82 ? -6.211 3.265 0.595 1.00 93.88 82 ILE A O 1
ATOM 667 N N . ARG A 1 83 ? -4.759 2.020 -0.584 1.00 92.69 83 ARG A N 1
ATOM 668 C CA . ARG A 1 83 ? -4.992 0.735 0.102 1.00 92.69 83 ARG A CA 1
ATOM 669 C C . ARG A 1 83 ? -3.672 0.115 0.545 1.00 92.69 83 ARG A C 1
ATOM 671 O O . ARG A 1 83 ? -2.653 0.337 -0.102 1.00 92.69 83 ARG A O 1
ATOM 678 N N . ASN A 1 84 ? -3.723 -0.723 1.575 1.00 94.38 84 ASN A N 1
ATOM 679 C CA . ASN A 1 84 ? -2.596 -1.544 1.995 1.00 94.38 84 ASN A CA 1
ATOM 680 C C . ASN A 1 84 ? -2.921 -3.034 1.778 1.00 94.38 84 ASN A C 1
ATOM 682 O O . ASN A 1 84 ? -3.663 -3.594 2.576 1.00 94.38 84 ASN A O 1
ATOM 686 N N . PRO A 1 85 ? -2.394 -3.706 0.739 1.00 94.44 85 PRO A N 1
ATOM 687 C CA . PRO A 1 85 ? -2.512 -5.159 0.603 1.00 94.44 85 PRO A CA 1
ATOM 688 C C . PRO A 1 85 ? -1.395 -5.928 1.332 1.00 94.44 85 PRO A C 1
ATOM 690 O O . PRO A 1 85 ? -1.466 -7.148 1.444 1.00 94.44 85 PRO A O 1
ATOM 693 N N . LEU A 1 86 ? -0.354 -5.247 1.818 1.00 94.12 86 LEU A N 1
ATOM 694 C CA . LEU A 1 86 ? 0.763 -5.877 2.517 1.00 94.12 86 LEU A CA 1
ATOM 695 C C . LEU A 1 86 ? 0.362 -6.243 3.952 1.00 94.12 86 LEU A C 1
ATOM 697 O O . LEU A 1 86 ? -0.446 -5.560 4.592 1.00 94.12 86 LEU A O 1
ATOM 701 N N . ARG A 1 87 ? 0.887 -7.367 4.441 1.00 92.81 87 ARG A N 1
ATOM 702 C CA . ARG A 1 87 ? 0.555 -7.938 5.757 1.00 92.81 87 ARG A CA 1
ATOM 703 C C . ARG A 1 87 ? 1.849 -8.231 6.520 1.00 92.81 87 ARG A C 1
ATOM 705 O O . ARG A 1 87 ? 2.767 -7.417 6.484 1.00 92.81 87 ARG A O 1
ATOM 712 N N . PHE A 1 88 ? 1.930 -9.365 7.216 1.00 91.00 88 PHE A N 1
ATOM 713 C CA . PHE A 1 88 ? 3.188 -9.833 7.793 1.00 91.00 88 PHE A CA 1
ATOM 714 C C . PHE A 1 88 ? 4.257 -10.059 6.718 1.00 91.00 88 PHE A C 1
ATOM 716 O O . PHE A 1 88 ? 3.972 -10.080 5.521 1.00 91.00 88 PHE A O 1
ATOM 723 N N . GLN A 1 89 ? 5.505 -10.216 7.154 1.00 86.81 89 GLN A N 1
ATOM 724 C CA . GLN A 1 89 ? 6.649 -10.378 6.264 1.00 86.81 89 GLN A CA 1
ATOM 725 C C . GLN A 1 89 ? 6.401 -11.476 5.210 1.00 86.81 89 GLN A C 1
ATOM 727 O O . GLN A 1 89 ? 6.013 -12.594 5.544 1.00 86.81 89 GLN A O 1
ATOM 732 N N . GLY A 1 90 ? 6.593 -11.130 3.933 1.00 89.38 90 GLY A N 1
ATOM 733 C CA . GLY A 1 90 ? 6.379 -12.038 2.797 1.00 89.38 90 GLY A CA 1
ATOM 734 C C . GLY A 1 90 ? 4.914 -12.241 2.387 1.00 89.38 90 GLY A C 1
ATOM 735 O O . GLY A 1 90 ? 4.661 -12.982 1.439 1.00 89.38 90 GLY A O 1
ATOM 736 N N . GLN A 1 91 ? 3.952 -11.588 3.054 1.00 93.19 91 GLN A N 1
ATOM 737 C CA . GLN A 1 91 ? 2.523 -11.774 2.800 1.00 93.19 91 GLN A CA 1
ATOM 738 C C . GLN A 1 91 ? 1.885 -10.644 1.991 1.00 93.19 91 GLN A C 1
ATOM 740 O O . GLN A 1 91 ? 1.993 -9.460 2.324 1.00 93.19 91 GLN A O 1
ATOM 745 N N . TYR A 1 92 ? 1.100 -11.043 0.994 1.00 94.44 92 TYR A N 1
ATOM 746 C CA . TYR A 1 92 ? 0.207 -10.174 0.236 1.00 94.44 92 TYR A CA 1
ATOM 747 C C . TYR A 1 92 ? -1.232 -10.674 0.364 1.00 94.44 92 TYR A C 1
ATOM 749 O O . TYR A 1 92 ? -1.511 -11.834 0.061 1.00 94.44 92 TYR A O 1
ATOM 757 N N . PHE A 1 93 ? -2.144 -9.811 0.807 1.00 94.44 93 PHE A N 1
ATOM 758 C CA . PHE A 1 93 ? -3.566 -10.123 0.876 1.00 94.44 93 PHE A CA 1
ATOM 759 C C . PHE A 1 93 ? -4.219 -9.949 -0.492 1.00 94.44 93 PHE A C 1
ATOM 761 O O . PHE A 1 93 ? -4.335 -8.833 -1.003 1.00 94.44 93 PHE A O 1
ATOM 768 N N . ASP A 1 94 ? -4.671 -11.060 -1.060 1.00 94.12 94 ASP A N 1
ATOM 769 C CA . ASP A 1 94 ? -5.467 -11.061 -2.273 1.00 94.12 94 ASP A CA 1
ATOM 770 C C . ASP A 1 94 ? -6.949 -10.890 -1.924 1.00 94.12 94 ASP A C 1
ATOM 772 O O . ASP A 1 94 ? -7.598 -11.775 -1.366 1.00 94.12 94 ASP A O 1
ATOM 776 N N . THR A 1 95 ? -7.497 -9.729 -2.279 1.00 91.44 95 THR A N 1
ATOM 777 C CA . THR A 1 95 ? -8.905 -9.410 -2.036 1.00 91.44 95 THR A CA 1
ATOM 778 C C . THR A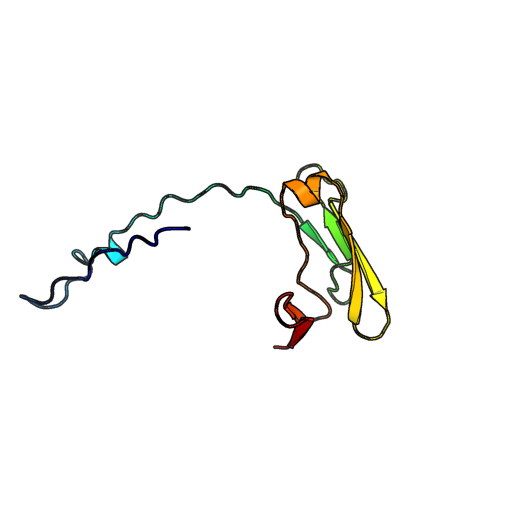 1 95 ? -9.876 -10.264 -2.850 1.00 91.44 95 THR A C 1
ATOM 780 O O . THR A 1 95 ? -11.038 -10.343 -2.464 1.00 91.44 95 THR A O 1
ATOM 783 N N . GLU A 1 96 ? -9.447 -10.852 -3.973 1.00 94.88 96 GLU A N 1
ATOM 784 C CA . GLU A 1 96 ? -10.317 -11.681 -4.817 1.00 94.88 96 GLU A CA 1
ATOM 785 C C . GLU A 1 96 ? -10.594 -13.035 -4.158 1.00 94.88 96 GLU A C 1
ATOM 787 O O . GLU A 1 96 ? -11.745 -13.464 -4.075 1.00 94.88 96 GLU A O 1
ATOM 792 N N . THR A 1 97 ? -9.554 -13.680 -3.629 1.00 94.75 97 THR A N 1
ATOM 793 C CA . THR A 1 97 ? -9.676 -14.987 -2.965 1.00 94.75 97 THR A CA 1
ATOM 794 C C . THR A 1 97 ? -9.917 -14.889 -1.459 1.00 94.75 97 THR A C 1
ATOM 796 O O . THR A 1 97 ? -10.379 -15.850 -0.847 1.00 94.75 97 THR A O 1
ATOM 799 N N . GLY A 1 98 ? -9.588 -13.751 -0.841 1.00 91.69 98 GLY A N 1
ATOM 800 C CA . GLY A 1 98 ? -9.553 -13.596 0.614 1.00 91.69 98 GLY A CA 1
ATOM 801 C C . GLY A 1 98 ? -8.389 -14.341 1.279 1.00 91.69 98 GLY A C 1
ATOM 802 O O . GLY A 1 98 ? -8.385 -14.498 2.501 1.00 91.69 98 GLY A O 1
ATOM 803 N N . LEU A 1 99 ? -7.416 -14.817 0.494 1.00 92.75 99 LEU A N 1
ATOM 804 C CA . LEU A 1 99 ? -6.246 -15.555 0.964 1.00 92.75 99 LEU A CA 1
ATOM 805 C C . LEU A 1 99 ? -4.984 -14.688 0.946 1.00 92.75 99 LEU A C 1
ATOM 807 O O . LEU A 1 99 ? -4.935 -13.598 0.377 1.00 92.75 99 LEU A O 1
ATOM 811 N N . HIS A 1 100 ? -3.940 -15.197 1.597 1.00 92.88 100 HIS A N 1
ATOM 812 C CA . HIS A 1 100 ? -2.626 -14.570 1.628 1.00 92.88 100 HIS A CA 1
ATOM 813 C C . HIS A 1 100 ? -1.670 -15.341 0.719 1.00 92.88 100 HIS A C 1
ATOM 815 O O . HIS A 1 100 ? -1.448 -16.539 0.911 1.00 92.88 100 HIS A O 1
ATOM 821 N N . TYR A 1 101 ? -1.075 -14.645 -0.245 1.00 93.94 101 TYR A N 1
ATOM 822 C CA . TYR A 1 101 ? 0.068 -15.160 -0.987 1.00 93.94 101 TYR A CA 1
ATOM 823 C C . TYR A 1 101 ? 1.337 -14.989 -0.146 1.00 93.94 101 TYR A C 1
ATOM 825 O O . TYR A 1 101 ? 1.587 -13.894 0.358 1.00 93.94 101 TYR A O 1
ATOM 833 N N . ASN A 1 102 ? 2.118 -16.064 -0.007 1.00 93.06 102 ASN A N 1
ATOM 834 C CA . ASN A 1 102 ? 3.390 -16.090 0.719 1.00 93.06 102 ASN A CA 1
ATOM 835 C C . ASN A 1 102 ? 4.526 -16.387 -0.271 1.00 93.06 102 ASN A C 1
ATOM 837 O O . ASN A 1 102 ? 4.411 -17.344 -1.043 1.00 93.06 102 ASN A O 1
ATOM 841 N N . ARG A 1 103 ? 5.612 -15.611 -0.238 1.00 81.19 103 ARG A N 1
ATOM 842 C CA . ARG A 1 103 ? 6.827 -15.863 -1.026 1.00 81.19 103 ARG A CA 1
ATOM 843 C C . ARG A 1 103 ? 8.089 -15.558 -0.238 1.00 81.19 103 ARG A C 1
ATOM 845 O O . ARG A 1 103 ? 8.048 -14.605 0.568 1.00 81.19 103 ARG A O 1
#

Sequence (103 aa):
NRNLSLVREPSHENGYHIDRDPLWQHQSLAKPFNAMAWYQCDHLGTPMELTDQRGEIACSATYQAWGLAKEKRTDSAIRENIRNPLRFQGQYFDTETGLHYNR

pLDDT: mean 89.22, std 9.26, range [39.34, 98.12]

Radius of gyration: 20.56 Å; chains: 1; bounding box: 31×32×61 Å